Protein AF-A0A645GAB3-F1 (afdb_monomer_lite)

Structure (mmCIF, N/CA/C/O backbone):
data_AF-A0A645GAB3-F1
#
_entry.id   AF-A0A645GAB3-F1
#
loop_
_atom_site.group_PDB
_atom_site.id
_atom_site.type_symbol
_atom_site.label_atom_id
_atom_site.label_alt_id
_atom_site.label_comp_id
_atom_site.label_asym_id
_atom_site.label_entity_id
_atom_site.label_seq_id
_atom_site.pdbx_PDB_ins_code
_atom_site.Cartn_x
_atom_site.Cartn_y
_atom_site.Cartn_z
_atom_site.occupancy
_atom_site.B_iso_or_equiv
_atom_site.auth_seq_id
_atom_site.auth_comp_id
_atom_site.auth_asym_id
_atom_site.auth_atom_id
_atom_site.pdbx_PDB_model_num
ATOM 1 N N . MET A 1 1 ? 16.499 17.104 -22.642 1.00 30.17 1 MET A N 1
ATOM 2 C CA . MET A 1 1 ? 17.823 16.585 -23.054 1.00 30.17 1 MET A CA 1
ATOM 3 C C . MET A 1 1 ? 17.944 15.184 -22.461 1.00 30.17 1 MET A C 1
ATOM 5 O O . MET A 1 1 ? 18.074 15.081 -21.261 1.00 30.17 1 MET A O 1
ATOM 9 N N . LYS A 1 2 ? 17.803 14.096 -23.244 1.00 33.47 2 LYS A N 1
ATOM 10 C CA . LYS A 1 2 ? 17.617 12.723 -22.703 1.00 33.47 2 LYS A CA 1
ATOM 11 C C . LYS A 1 2 ? 18.741 12.312 -21.732 1.00 33.47 2 LYS A C 1
ATOM 13 O O . LYS A 1 2 ? 19.844 11.997 -22.174 1.00 33.47 2 LYS A O 1
ATOM 18 N N . THR A 1 3 ? 18.445 12.271 -20.437 1.00 37.47 3 THR A N 1
ATOM 19 C CA . THR A 1 3 ? 19.335 11.776 -19.380 1.00 37.47 3 THR A CA 1
ATOM 20 C C . THR A 1 3 ? 19.066 10.291 -19.122 1.00 37.47 3 THR A C 1
ATOM 22 O O . THR A 1 3 ? 17.924 9.867 -18.986 1.00 37.47 3 THR A O 1
ATOM 25 N N . TYR A 1 4 ? 20.125 9.478 -19.110 1.00 42.66 4 TYR A N 1
ATOM 26 C CA . TYR A 1 4 ? 20.080 8.030 -18.870 1.00 42.66 4 TYR A CA 1
ATOM 27 C C . TYR A 1 4 ? 20.484 7.740 -17.402 1.00 42.66 4 TYR A C 1
ATOM 29 O O . TYR A 1 4 ? 21.354 8.415 -16.854 1.00 42.66 4 TYR A O 1
ATOM 37 N N . THR A 1 5 ? 19.870 6.746 -16.742 1.00 53.22 5 THR A N 1
ATOM 38 C CA . THR A 1 5 ? 20.221 6.262 -15.384 1.00 53.22 5 THR A CA 1
ATOM 39 C C . THR A 1 5 ? 21.660 5.784 -15.428 1.00 53.22 5 THR A C 1
ATOM 41 O O . THR A 1 5 ? 22.059 5.283 -16.465 1.00 53.22 5 THR A O 1
ATOM 44 N N . LYS A 1 6 ? 22.432 5.822 -14.333 1.00 52.00 6 LYS A N 1
ATOM 45 C CA . LYS A 1 6 ? 23.806 5.270 -14.335 1.00 52.00 6 LYS A CA 1
ATOM 46 C C . LYS A 1 6 ? 23.887 3.882 -14.986 1.00 52.00 6 LYS A C 1
ATOM 48 O O . LYS A 1 6 ? 24.762 3.663 -15.808 1.00 52.00 6 LYS A O 1
ATOM 53 N N . GLU A 1 7 ? 22.936 2.994 -14.706 1.00 47.50 7 GLU A N 1
ATOM 54 C CA . GLU A 1 7 ? 22.870 1.656 -15.311 1.00 47.50 7 GLU A CA 1
ATOM 55 C C . GLU A 1 7 ? 22.512 1.673 -16.804 1.00 47.50 7 GLU A C 1
ATOM 57 O O . GLU A 1 7 ? 23.175 1.007 -17.594 1.00 47.50 7 GLU A O 1
ATOM 62 N N . SER A 1 8 ? 21.523 2.466 -17.235 1.00 55.12 8 SER A N 1
ATOM 63 C CA . SER A 1 8 ? 21.218 2.590 -18.671 1.00 55.12 8 SER A CA 1
ATOM 64 C C . SER A 1 8 ? 22.289 3.369 -19.429 1.00 55.12 8 SER A C 1
ATOM 66 O O . SER A 1 8 ? 22.524 3.084 -20.591 1.00 55.12 8 SER A O 1
ATOM 68 N N . LEU A 1 9 ? 22.995 4.287 -18.776 1.00 56.88 9 LEU A N 1
ATOM 69 C CA . LEU A 1 9 ? 24.121 5.036 -19.311 1.00 56.88 9 LEU A CA 1
ATOM 70 C C . LEU A 1 9 ? 25.337 4.118 -19.445 1.00 56.88 9 LEU A C 1
ATOM 72 O O . LEU A 1 9 ? 26.019 4.204 -20.455 1.00 56.88 9 LEU A O 1
ATOM 76 N N . ILE A 1 10 ? 25.557 3.182 -18.514 1.00 62.56 10 ILE A N 1
ATOM 77 C CA . ILE A 1 10 ? 26.553 2.109 -18.651 1.00 62.56 10 ILE A CA 1
ATOM 78 C C . ILE A 1 10 ? 26.196 1.202 -19.831 1.00 62.56 10 ILE A C 1
ATOM 80 O O . ILE A 1 10 ? 27.038 0.992 -20.697 1.00 62.56 10 ILE A O 1
ATOM 84 N N . VAL A 1 11 ? 24.954 0.715 -19.923 1.00 62.69 11 VAL A N 1
ATOM 85 C CA . VAL A 1 11 ? 24.522 -0.159 -21.031 1.00 62.69 11 VAL A CA 1
ATOM 86 C C . VAL A 1 11 ? 24.620 0.562 -22.379 1.00 62.69 11 VAL A C 1
ATOM 88 O O . VAL A 1 11 ? 25.182 0.019 -23.325 1.00 62.69 11 VAL A O 1
ATOM 91 N N . VAL A 1 12 ? 24.154 1.809 -22.465 1.00 63.47 12 VAL A N 1
ATOM 92 C CA . VAL A 1 12 ? 24.266 2.647 -23.668 1.00 63.47 12 VAL A CA 1
ATOM 93 C C . VAL A 1 12 ? 25.728 2.951 -23.994 1.00 63.47 12 VAL A C 1
ATOM 95 O O . VAL A 1 12 ? 26.095 2.906 -25.163 1.00 63.47 12 VAL A O 1
ATOM 98 N N . SER A 1 13 ? 26.584 3.191 -22.996 1.00 63.75 13 SER A N 1
ATOM 99 C CA . SER A 1 13 ? 28.023 3.414 -23.205 1.00 63.75 13 SER A CA 1
ATOM 100 C C . SER A 1 13 ? 28.730 2.155 -23.695 1.00 63.75 13 SER A C 1
ATOM 102 O O . SER A 1 13 ? 29.576 2.247 -24.577 1.00 63.75 13 SER A O 1
ATOM 104 N N . ILE A 1 14 ? 28.361 0.976 -23.187 1.00 71.81 14 ILE A N 1
ATOM 105 C CA . ILE A 1 14 ? 28.873 -0.313 -23.666 1.00 71.81 14 ILE A CA 1
ATOM 106 C C . ILE A 1 14 ? 28.429 -0.542 -25.113 1.00 71.81 14 ILE A C 1
ATOM 108 O O . ILE A 1 14 ? 29.259 -0.865 -25.956 1.00 71.81 14 ILE A O 1
ATOM 112 N N . ILE A 1 15 ? 27.153 -0.310 -25.436 1.00 68.12 15 ILE A N 1
ATOM 113 C CA . ILE A 1 15 ? 26.642 -0.430 -26.810 1.00 68.12 15 ILE A CA 1
ATOM 114 C C . ILE A 1 15 ? 27.340 0.573 -27.740 1.00 68.12 15 ILE A C 1
ATOM 116 O O . ILE A 1 15 ? 27.731 0.208 -28.848 1.00 68.12 15 ILE A O 1
ATOM 120 N N . ALA A 1 16 ? 27.561 1.811 -27.294 1.00 68.69 16 ALA A N 1
ATOM 121 C CA . ALA A 1 16 ? 28.285 2.825 -28.056 1.00 68.69 16 ALA A CA 1
ATOM 122 C C . ALA A 1 16 ? 29.757 2.437 -28.270 1.00 68.69 16 ALA A C 1
ATOM 124 O O . ALA A 1 16 ? 30.253 2.542 -29.388 1.00 68.69 16 ALA A O 1
ATOM 125 N N . LEU A 1 17 ? 30.442 1.918 -27.246 1.00 69.19 17 LEU A N 1
ATOM 126 C CA . LEU A 1 17 ? 31.818 1.418 -27.343 1.00 69.19 17 LEU A CA 1
ATOM 127 C C . LEU A 1 17 ? 31.929 0.213 -28.287 1.00 69.19 17 LEU A C 1
ATOM 129 O O . LEU A 1 17 ? 32.855 0.148 -29.097 1.00 69.19 17 LEU A O 1
ATOM 133 N N . LEU A 1 18 ? 30.971 -0.714 -28.240 1.00 69.38 18 LEU A N 1
ATOM 134 C CA . LEU A 1 18 ? 30.887 -1.842 -29.172 1.00 69.38 18 LEU A CA 1
ATOM 135 C C . LEU A 1 18 ? 30.620 -1.367 -30.607 1.00 69.38 18 LEU A C 1
ATOM 137 O O . LEU A 1 18 ? 31.223 -1.871 -31.549 1.00 69.38 18 LEU A O 1
ATOM 141 N N . SER A 1 19 ? 29.789 -0.339 -30.776 1.00 62.69 19 SER A N 1
ATOM 142 C CA . SER A 1 19 ? 29.513 0.265 -32.084 1.00 62.69 19 SER A CA 1
ATOM 143 C C . SER A 1 19 ? 30.747 0.983 -32.647 1.00 62.69 19 SER A C 1
ATOM 145 O O . SER A 1 19 ? 31.093 0.795 -33.808 1.00 62.69 19 SER A O 1
ATOM 147 N N . ILE A 1 20 ? 31.465 1.756 -31.825 1.00 69.44 20 ILE A N 1
ATOM 148 C CA . ILE A 1 20 ? 32.688 2.472 -32.226 1.00 69.44 20 ILE A CA 1
ATOM 149 C C . ILE A 1 20 ? 33.812 1.485 -32.555 1.00 69.44 20 ILE A C 1
ATOM 151 O O . ILE A 1 20 ? 34.469 1.625 -33.584 1.00 69.44 20 ILE A O 1
ATOM 155 N N . SER A 1 21 ? 34.020 0.462 -31.723 1.00 65.94 21 SER A N 1
ATOM 156 C CA . SER A 1 21 ? 35.019 -0.580 -31.995 1.00 65.94 21 SER A CA 1
ATOM 157 C C . SER A 1 21 ? 34.695 -1.377 -33.263 1.00 65.94 21 SER A C 1
ATOM 159 O O . SER A 1 21 ? 35.615 -1.700 -34.014 1.00 65.94 21 SER A O 1
ATOM 161 N N . ALA A 1 22 ? 33.414 -1.602 -33.572 1.00 58.34 22 ALA A N 1
ATOM 162 C CA . ALA A 1 22 ? 32.982 -2.196 -34.837 1.00 58.34 22 ALA A CA 1
ATOM 163 C C . ALA A 1 22 ? 33.276 -1.291 -36.048 1.00 58.34 22 ALA A C 1
ATOM 165 O O . ALA A 1 22 ? 33.766 -1.776 -37.066 1.00 58.34 22 ALA A O 1
ATOM 166 N N . VAL A 1 23 ? 33.056 0.024 -35.937 1.00 62.22 23 VAL A N 1
ATOM 167 C CA . VAL A 1 23 ? 33.396 1.005 -36.990 1.00 62.22 23 VAL A CA 1
ATOM 168 C C . VAL A 1 23 ? 34.911 1.062 -37.220 1.00 62.22 23 VAL A C 1
ATOM 170 O O . VAL A 1 23 ? 35.364 1.038 -38.362 1.00 62.22 23 VAL A O 1
ATOM 173 N N . ILE A 1 24 ? 35.709 1.067 -36.149 1.00 64.94 24 ILE A N 1
ATOM 174 C CA . ILE A 1 24 ? 37.177 1.017 -36.235 1.00 64.94 24 ILE A CA 1
ATOM 175 C C . ILE A 1 24 ? 37.635 -0.309 -36.863 1.00 64.94 24 ILE A C 1
ATOM 177 O O . ILE A 1 24 ? 38.535 -0.312 -37.704 1.00 64.94 24 ILE A O 1
ATOM 181 N N . GLY A 1 25 ? 36.993 -1.426 -36.508 1.00 61.66 25 GLY A N 1
ATOM 182 C CA . GLY A 1 25 ? 37.222 -2.735 -37.119 1.00 61.66 25 GLY A CA 1
ATOM 183 C C . GLY A 1 25 ? 36.927 -2.748 -38.621 1.00 61.66 25 GLY A C 1
ATOM 184 O O . GLY A 1 25 ? 37.748 -3.244 -39.386 1.00 61.66 25 GLY A O 1
ATOM 185 N N . LEU A 1 26 ? 35.822 -2.135 -39.060 1.00 56.94 26 LEU A N 1
ATOM 186 C CA . LEU A 1 26 ? 35.461 -1.976 -40.476 1.00 56.94 26 LEU A CA 1
ATOM 187 C C . LEU A 1 26 ? 36.487 -1.140 -41.250 1.00 56.94 26 LEU A C 1
ATOM 189 O O . LEU A 1 26 ? 36.905 -1.531 -42.337 1.00 56.94 26 LEU A O 1
ATOM 193 N N . ILE A 1 27 ? 36.937 -0.023 -40.672 1.00 60.34 27 ILE A N 1
ATOM 194 C CA . ILE A 1 27 ? 37.959 0.842 -41.281 1.00 60.34 27 ILE A CA 1
ATOM 195 C C . ILE A 1 27 ? 39.297 0.100 -41.394 1.00 60.34 27 ILE A C 1
ATOM 197 O O . ILE A 1 27 ? 39.975 0.210 -42.414 1.00 60.34 27 ILE A O 1
ATOM 201 N N . ARG A 1 28 ? 39.668 -0.694 -40.379 1.00 56.88 28 ARG A N 1
ATOM 202 C CA . ARG A 1 28 ? 40.910 -1.482 -40.373 1.00 56.88 28 ARG A CA 1
ATOM 203 C C . ARG A 1 28 ? 40.854 -2.685 -41.323 1.00 56.88 28 ARG A C 1
ATOM 205 O O . ARG A 1 28 ? 41.882 -3.044 -41.886 1.00 56.88 28 ARG A O 1
ATOM 212 N N . ASN A 1 29 ? 39.680 -3.295 -41.507 1.00 51.16 29 ASN A N 1
ATOM 213 C CA . ASN A 1 29 ? 39.496 -4.509 -42.310 1.00 51.16 29 ASN A CA 1
ATOM 214 C C . ASN A 1 29 ? 39.162 -4.245 -43.792 1.00 51.16 29 ASN A C 1
ATOM 216 O O . ASN A 1 29 ? 39.066 -5.191 -44.573 1.00 51.16 29 ASN A O 1
ATOM 220 N N . ASN A 1 30 ? 39.087 -2.974 -44.210 1.00 52.09 30 ASN A N 1
ATOM 221 C CA . ASN A 1 30 ? 39.024 -2.537 -45.617 1.00 52.09 30 ASN A CA 1
ATOM 222 C C . ASN A 1 30 ? 40.276 -2.890 -46.450 1.00 52.09 30 ASN A C 1
ATOM 224 O O . ASN A 1 30 ? 40.456 -2.366 -47.546 1.00 52.09 30 ASN A O 1
ATOM 228 N N . TYR A 1 31 ? 41.132 -3.783 -45.951 1.00 53.72 31 TYR A N 1
ATOM 229 C CA . TYR A 1 31 ? 42.295 -4.276 -46.670 1.00 53.72 31 TYR A CA 1
ATOM 230 C C . TYR A 1 31 ? 42.173 -5.706 -47.205 1.00 53.72 31 TYR A C 1
ATOM 232 O O . TYR A 1 31 ? 43.009 -6.033 -48.040 1.00 53.72 31 TYR A O 1
ATOM 240 N N . VAL A 1 32 ? 41.188 -6.549 -46.822 1.00 52.56 32 VAL A N 1
ATOM 241 C CA . VAL A 1 32 ? 41.140 -7.922 -47.395 1.00 52.56 32 VAL A CA 1
ATOM 242 C C . VAL A 1 32 ? 39.753 -8.525 -47.718 1.00 52.56 32 VAL A C 1
ATOM 244 O O . VAL A 1 32 ? 39.618 -9.006 -48.832 1.00 52.56 32 VAL A O 1
ATOM 247 N N . GLU A 1 33 ? 38.694 -8.512 -46.895 1.00 54.47 33 GLU A N 1
ATOM 248 C CA . GLU A 1 33 ? 37.477 -9.322 -47.212 1.00 54.47 33 GLU A CA 1
ATOM 249 C C . GLU A 1 33 ? 36.157 -8.712 -46.687 1.00 54.47 33 GLU A C 1
ATOM 251 O O . GLU A 1 33 ? 35.672 -9.029 -45.601 1.00 54.47 33 GLU A O 1
ATOM 256 N N . ALA A 1 34 ? 35.541 -7.814 -47.463 1.00 53.44 34 ALA A N 1
ATOM 257 C CA . ALA A 1 34 ? 34.450 -6.953 -46.983 1.00 53.44 34 ALA A CA 1
ATOM 258 C C . ALA A 1 34 ? 33.003 -7.481 -47.163 1.00 53.44 34 ALA A C 1
ATOM 260 O O . ALA A 1 34 ? 32.077 -6.841 -46.677 1.00 53.44 34 ALA A O 1
ATOM 261 N N . ASN A 1 35 ? 32.741 -8.626 -47.808 1.00 55.53 35 ASN A N 1
ATOM 262 C CA . ASN A 1 35 ? 31.365 -8.921 -48.268 1.00 55.53 35 ASN A CA 1
ATOM 263 C C . ASN A 1 35 ? 30.462 -9.741 -47.322 1.00 55.53 35 ASN A C 1
ATOM 265 O O . ASN A 1 35 ? 29.245 -9.663 -47.453 1.00 55.53 35 ASN A O 1
ATOM 269 N N . ILE A 1 36 ? 31.002 -10.495 -46.358 1.00 55.25 36 ILE A N 1
ATOM 270 C CA . ILE A 1 36 ? 30.190 -11.361 -45.461 1.00 55.25 36 ILE A CA 1
ATOM 271 C C . ILE A 1 36 ? 30.166 -10.838 -44.018 1.00 55.25 36 ILE A C 1
ATOM 273 O O . ILE A 1 36 ? 29.202 -11.024 -43.280 1.00 55.25 36 ILE A O 1
ATOM 277 N N . ILE A 1 37 ? 31.219 -10.127 -43.632 1.00 58.69 37 ILE A N 1
ATOM 278 C CA . ILE A 1 37 ? 31.443 -9.607 -42.284 1.00 58.69 37 ILE A CA 1
ATOM 279 C C . ILE A 1 37 ? 30.423 -8.492 -41.984 1.00 58.69 37 ILE A C 1
ATOM 281 O O . ILE A 1 37 ? 29.687 -8.576 -41.005 1.00 58.69 37 ILE A O 1
ATOM 285 N N . ILE A 1 38 ? 30.272 -7.505 -42.872 1.00 58.72 38 ILE A N 1
ATOM 286 C CA . ILE A 1 38 ? 29.451 -6.298 -42.641 1.00 58.72 38 ILE A CA 1
ATOM 287 C C . ILE A 1 38 ? 27.973 -6.603 -42.296 1.00 58.72 38 ILE A C 1
ATOM 289 O O . ILE A 1 38 ? 27.485 -6.070 -41.294 1.00 58.72 38 ILE A O 1
ATOM 293 N N . PRO A 1 39 ? 27.247 -7.473 -43.031 1.00 61.94 39 PRO A N 1
ATOM 294 C CA . PRO A 1 39 ? 25.841 -7.769 -42.732 1.00 61.94 39 PRO A CA 1
ATOM 295 C C . PRO A 1 39 ? 25.632 -8.502 -41.396 1.00 61.94 39 PRO A C 1
ATOM 297 O O . PRO A 1 39 ? 24.646 -8.247 -40.697 1.00 61.94 39 PRO A O 1
ATOM 300 N N . LEU A 1 40 ? 26.568 -9.379 -41.008 1.00 61.12 40 LEU A N 1
ATOM 301 C CA . LEU A 1 40 ? 26.540 -10.077 -39.718 1.00 61.12 40 LEU A CA 1
ATOM 302 C C . LEU A 1 40 ? 26.699 -9.095 -38.549 1.00 61.12 40 LEU A C 1
ATOM 304 O O . LEU A 1 40 ? 25.967 -9.192 -37.563 1.00 61.12 40 LEU A O 1
ATOM 308 N N . TYR A 1 41 ? 27.580 -8.098 -38.677 1.00 63.47 41 TYR A N 1
ATOM 309 C CA . TYR A 1 41 ? 27.746 -7.061 -37.652 1.00 63.47 41 TYR A CA 1
ATOM 310 C C . TYR A 1 41 ? 26.530 -6.143 -37.535 1.00 63.47 41 TYR A C 1
ATOM 312 O O . TYR A 1 41 ? 26.099 -5.857 -36.419 1.00 63.47 41 TYR A O 1
ATOM 320 N N . ILE A 1 42 ? 25.937 -5.719 -38.657 1.00 64.38 42 ILE A N 1
ATOM 321 C CA . ILE A 1 42 ? 24.703 -4.915 -38.640 1.00 64.38 42 ILE A CA 1
ATOM 322 C C . ILE A 1 42 ? 23.578 -5.687 -37.938 1.00 64.38 42 ILE A C 1
ATOM 324 O O . ILE A 1 42 ? 22.871 -5.125 -37.102 1.00 64.38 42 ILE A O 1
ATOM 328 N N . SER A 1 43 ? 23.464 -6.988 -38.213 1.00 65.06 43 SER A N 1
ATOM 329 C CA . SER A 1 43 ? 22.479 -7.861 -37.566 1.00 65.06 43 SER A CA 1
ATOM 330 C C . SER A 1 43 ? 22.724 -7.981 -36.058 1.00 65.06 43 SER A C 1
ATOM 332 O O . SER A 1 43 ? 21.787 -7.861 -35.271 1.00 65.06 43 SER A O 1
ATOM 334 N N . PHE A 1 44 ? 23.979 -8.140 -35.628 1.00 66.94 44 PHE A N 1
ATOM 335 C CA . PHE A 1 44 ? 24.336 -8.206 -34.207 1.00 66.94 44 PHE A CA 1
ATOM 336 C C . PHE A 1 44 ? 24.030 -6.897 -33.462 1.00 66.94 44 PHE A C 1
ATOM 338 O O . PHE A 1 44 ? 23.435 -6.915 -32.383 1.00 66.94 44 PHE A O 1
ATOM 345 N N . VAL A 1 45 ? 24.362 -5.748 -34.058 1.00 68.19 45 VAL A N 1
ATOM 346 C CA . VAL A 1 45 ? 24.046 -4.425 -33.495 1.00 68.19 45 VAL A CA 1
ATOM 347 C C . VAL A 1 45 ? 22.532 -4.219 -33.402 1.00 68.19 45 VAL A C 1
ATOM 349 O O . VAL A 1 45 ? 22.046 -3.764 -32.368 1.00 68.19 45 VAL A O 1
ATOM 352 N N . ALA A 1 46 ? 21.766 -4.613 -34.423 1.00 67.94 46 ALA A N 1
ATOM 353 C CA . ALA A 1 46 ? 20.305 -4.523 -34.405 1.00 67.94 46 ALA A CA 1
ATOM 354 C C . ALA A 1 46 ? 19.673 -5.373 -33.287 1.00 67.94 46 ALA A C 1
ATOM 356 O O . ALA A 1 46 ? 18.738 -4.921 -32.618 1.00 67.94 46 ALA A O 1
ATOM 357 N N . VAL A 1 47 ? 20.208 -6.572 -33.033 1.00 66.06 47 VAL A N 1
ATOM 358 C CA . VAL A 1 47 ? 19.768 -7.441 -31.928 1.00 66.06 47 VAL A CA 1
ATOM 359 C C . VAL A 1 47 ? 20.070 -6.802 -30.572 1.00 66.06 47 VAL A C 1
ATOM 361 O O . VAL A 1 47 ? 19.184 -6.747 -29.718 1.00 66.06 47 VAL A O 1
ATOM 364 N N . LEU A 1 48 ? 21.273 -6.252 -30.378 1.00 69.75 48 LEU A N 1
ATOM 365 C CA . LEU A 1 48 ? 21.637 -5.559 -29.135 1.00 69.75 48 LEU A CA 1
ATOM 366 C C . LEU A 1 48 ? 20.768 -4.321 -28.883 1.00 69.75 48 LEU A C 1
ATOM 368 O O . LEU A 1 48 ? 20.296 -4.112 -27.762 1.00 69.75 48 LEU A O 1
ATOM 372 N N . PHE A 1 49 ? 20.498 -3.528 -29.925 1.00 66.31 49 PHE A N 1
ATOM 373 C CA . PHE A 1 49 ? 19.590 -2.385 -29.833 1.00 66.31 49 PHE A CA 1
ATOM 374 C C . PHE A 1 49 ? 18.175 -2.822 -29.453 1.00 66.31 49 PHE A C 1
ATOM 376 O O . PHE A 1 49 ? 17.597 -2.260 -28.522 1.00 66.31 49 PHE A O 1
ATOM 383 N N . SER A 1 50 ? 17.649 -3.859 -30.106 1.00 62.91 50 SER A N 1
ATOM 384 C CA . SER A 1 50 ? 16.314 -4.398 -29.822 1.00 62.91 50 SER A CA 1
ATOM 385 C C . SER A 1 50 ? 16.210 -4.924 -28.389 1.00 62.91 50 SER A C 1
ATOM 387 O O . SER A 1 50 ? 15.259 -4.600 -27.681 1.00 62.91 50 SER A O 1
ATOM 389 N N . TYR A 1 51 ? 17.226 -5.651 -27.914 1.00 66.75 51 TYR A N 1
ATOM 390 C CA . TYR A 1 51 ? 17.283 -6.146 -26.539 1.00 66.75 51 TYR A CA 1
ATOM 391 C C . TYR A 1 51 ? 17.299 -5.003 -25.517 1.00 66.75 51 TYR A C 1
ATOM 393 O O . TYR A 1 51 ? 16.533 -5.011 -24.554 1.00 66.75 51 TYR A O 1
ATOM 401 N N . SER A 1 52 ? 18.114 -3.970 -25.753 1.00 62.59 52 SER A N 1
ATOM 402 C CA . SER A 1 52 ? 18.167 -2.793 -24.878 1.00 62.59 52 SER A CA 1
ATOM 403 C C . SER A 1 52 ? 16.842 -2.016 -24.859 1.00 62.59 52 SER A C 1
ATOM 405 O O . SER A 1 52 ? 16.413 -1.539 -23.805 1.00 62.59 52 SER A O 1
ATOM 407 N N . ALA A 1 53 ? 16.148 -1.933 -25.998 1.00 60.88 53 ALA A N 1
ATOM 408 C CA . ALA A 1 53 ? 14.844 -1.287 -26.107 1.00 60.88 53 ALA A CA 1
ATOM 409 C C . ALA A 1 53 ? 13.767 -2.063 -25.333 1.00 60.88 53 ALA A C 1
ATOM 411 O O . ALA A 1 53 ? 13.013 -1.466 -24.566 1.00 60.88 53 ALA A O 1
ATOM 412 N N . ILE A 1 54 ? 13.743 -3.392 -25.458 1.00 63.38 54 ILE A N 1
ATOM 413 C CA . ILE A 1 54 ? 12.816 -4.259 -24.716 1.00 63.38 54 ILE A CA 1
ATOM 414 C C . ILE A 1 54 ? 13.093 -4.175 -23.211 1.00 63.38 54 ILE A C 1
ATOM 416 O O . ILE A 1 54 ? 12.171 -3.990 -22.419 1.00 63.38 54 ILE A O 1
ATOM 420 N N . TYR A 1 55 ? 14.362 -4.229 -22.804 1.00 63.69 55 TYR A N 1
ATOM 421 C CA . TYR A 1 55 ? 14.758 -4.118 -21.400 1.00 63.69 55 TYR A CA 1
ATOM 422 C C . TYR A 1 55 ? 14.366 -2.759 -20.793 1.00 63.69 55 TYR A C 1
ATOM 424 O O . TYR A 1 55 ? 13.805 -2.677 -19.697 1.00 63.69 55 TYR A O 1
ATOM 432 N N . THR A 1 56 ? 14.601 -1.664 -21.519 1.00 63.16 56 THR A N 1
ATOM 433 C CA . THR A 1 56 ? 14.212 -0.316 -21.068 1.00 63.16 56 THR A CA 1
ATOM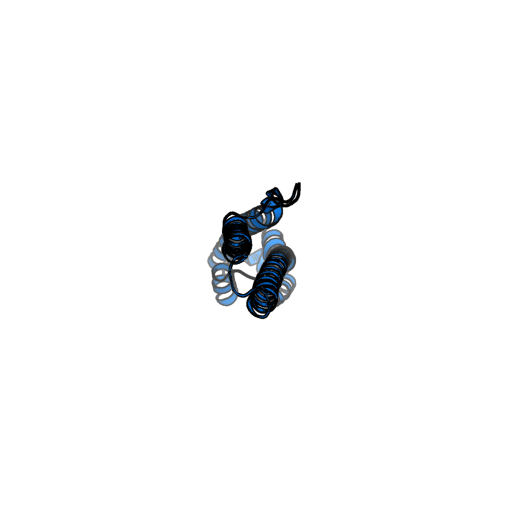 434 C C . THR A 1 56 ? 12.694 -0.113 -21.041 1.00 63.16 56 THR A C 1
ATOM 436 O O . THR A 1 56 ? 12.191 0.582 -20.161 1.00 63.16 56 THR A O 1
ATOM 439 N N . GLN A 1 57 ? 11.937 -0.737 -21.947 1.00 64.94 57 GLN A N 1
ATOM 440 C CA . GLN A 1 57 ? 10.472 -0.740 -21.885 1.00 64.94 57 GLN A CA 1
ATOM 441 C C . GLN A 1 57 ? 9.946 -1.567 -20.709 1.00 64.94 57 GLN A C 1
ATOM 443 O O . GLN A 1 57 ? 9.090 -1.080 -19.973 1.00 64.94 57 GLN A O 1
ATOM 448 N N . GLY A 1 58 ? 10.493 -2.763 -20.478 1.00 66.94 58 GLY A N 1
ATOM 449 C CA . GLY A 1 58 ? 10.120 -3.613 -19.346 1.00 66.94 58 GLY A CA 1
ATOM 450 C C . GLY A 1 58 ? 10.352 -2.912 -18.009 1.00 66.94 58 GLY A C 1
ATOM 451 O O . GLY A 1 58 ? 9.458 -2.844 -17.172 1.00 66.94 58 GLY A O 1
ATOM 452 N N . THR A 1 59 ? 11.513 -2.278 -17.833 1.00 73.56 59 THR A N 1
ATOM 453 C CA . THR A 1 59 ? 11.821 -1.502 -16.617 1.00 73.56 59 THR A CA 1
ATOM 454 C C . THR A 1 59 ? 10.904 -0.288 -16.422 1.00 73.56 59 THR A C 1
ATOM 456 O O . THR A 1 59 ? 10.569 0.044 -15.284 1.00 73.56 59 THR A O 1
ATOM 459 N N . ARG A 1 60 ? 10.445 0.359 -17.504 1.00 71.81 60 ARG A N 1
ATOM 460 C CA . ARG A 1 60 ? 9.444 1.440 -17.432 1.00 71.81 60 ARG A CA 1
ATOM 461 C C . ARG A 1 60 ? 8.067 0.926 -17.032 1.00 71.81 60 ARG A C 1
ATOM 463 O O . ARG A 1 60 ? 7.470 1.497 -16.124 1.00 71.81 60 ARG A O 1
ATOM 470 N N . ALA A 1 61 ? 7.596 -0.142 -17.671 1.00 75.62 61 ALA A N 1
ATOM 471 C CA . ALA A 1 61 ? 6.307 -0.753 -17.361 1.00 75.62 61 ALA A CA 1
ATOM 472 C C . ALA A 1 61 ? 6.266 -1.247 -15.908 1.00 75.62 61 ALA A C 1
ATOM 474 O O . ALA A 1 61 ? 5.323 -0.947 -15.183 1.00 75.62 61 ALA A O 1
ATOM 475 N N . HIS A 1 62 ? 7.33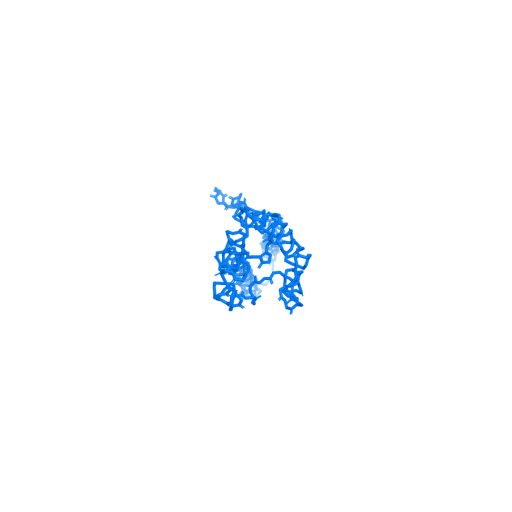5 -1.899 -15.441 1.00 78.19 62 HIS A N 1
ATOM 476 C CA . HIS A 1 62 ? 7.462 -2.311 -14.042 1.00 78.19 62 HIS A CA 1
ATOM 477 C C . HIS A 1 62 ? 7.447 -1.128 -13.072 1.00 78.19 62 HIS A C 1
ATOM 4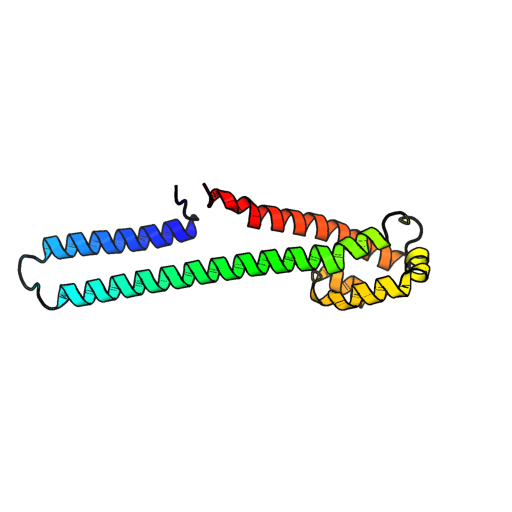79 O O . HIS A 1 62 ? 6.781 -1.198 -12.043 1.00 78.19 62 HIS A O 1
ATOM 485 N N . ARG A 1 63 ? 8.135 -0.023 -13.393 1.00 80.75 63 ARG A N 1
ATOM 486 C CA . ARG A 1 63 ? 8.119 1.178 -12.545 1.00 80.75 63 ARG A CA 1
ATOM 487 C C . ARG A 1 63 ? 6.725 1.799 -12.463 1.00 80.75 63 ARG A C 1
ATOM 489 O O . ARG A 1 63 ? 6.303 2.176 -11.376 1.00 80.75 63 ARG A O 1
ATOM 496 N N . GLN A 1 64 ? 6.036 1.930 -13.594 1.00 83.44 64 GLN A N 1
ATOM 497 C CA . GLN A 1 64 ? 4.677 2.476 -13.633 1.00 83.44 64 GLN A CA 1
ATOM 498 C C . GLN A 1 64 ? 3.706 1.598 -12.845 1.00 83.44 64 GLN A C 1
ATOM 500 O O . GLN A 1 64 ? 2.906 2.117 -12.073 1.00 83.44 64 GLN A O 1
ATOM 505 N N . GLU A 1 65 ? 3.825 0.279 -12.984 1.00 85.44 65 GLU A N 1
ATOM 506 C CA . GLU A 1 65 ? 3.011 -0.660 -12.220 1.00 85.44 65 GLU A CA 1
ATOM 507 C C . GLU A 1 65 ? 3.281 -0.556 -10.716 1.00 85.44 65 GLU A C 1
ATOM 509 O O . GLU A 1 65 ? 2.348 -0.542 -9.921 1.00 85.44 65 GLU A O 1
ATOM 514 N N . GLU A 1 66 ? 4.540 -0.402 -10.305 1.00 85.00 66 GLU A N 1
ATOM 515 C CA . GLU A 1 66 ? 4.874 -0.220 -8.892 1.00 85.00 66 GLU A CA 1
ATOM 516 C C . GLU A 1 66 ? 4.307 1.087 -8.317 1.00 85.00 66 GLU A C 1
ATOM 518 O O . GLU A 1 66 ? 3.784 1.085 -7.205 1.00 85.00 66 GLU A O 1
ATOM 523 N N . ILE A 1 67 ? 4.362 2.191 -9.070 1.00 88.94 67 ILE A N 1
ATOM 524 C CA . ILE A 1 67 ? 3.738 3.464 -8.670 1.00 88.94 67 ILE A CA 1
ATOM 525 C C . ILE A 1 67 ? 2.227 3.277 -8.503 1.00 88.94 67 ILE A C 1
ATOM 527 O O . ILE A 1 67 ? 1.681 3.633 -7.459 1.00 88.94 67 ILE A O 1
ATOM 531 N N . ARG A 1 68 ? 1.575 2.641 -9.482 1.00 91.62 68 ARG A N 1
ATOM 532 C CA . ARG A 1 68 ? 0.136 2.355 -9.455 1.00 91.62 68 ARG A CA 1
ATOM 533 C C . ARG A 1 68 ? -0.262 1.515 -8.239 1.00 91.62 68 ARG A C 1
ATOM 535 O O . ARG A 1 68 ? -1.306 1.753 -7.636 1.00 91.62 68 ARG A O 1
ATOM 542 N N . LEU A 1 69 ? 0.554 0.528 -7.865 1.00 90.56 69 LEU A N 1
ATOM 543 C CA . LEU A 1 69 ? 0.316 -0.298 -6.677 1.00 90.56 69 LEU A CA 1
ATOM 544 C C . LEU A 1 69 ? 0.441 0.512 -5.380 1.00 90.56 69 LEU A C 1
ATOM 546 O O . LEU A 1 69 ? -0.401 0.353 -4.497 1.00 90.56 69 LEU A O 1
ATOM 550 N N . ILE A 1 70 ? 1.434 1.404 -5.282 1.00 91.12 70 ILE A N 1
ATOM 551 C CA . ILE A 1 70 ? 1.596 2.301 -4.127 1.00 91.12 70 ILE A CA 1
ATOM 552 C C . ILE A 1 70 ? 0.390 3.239 -3.998 1.00 91.12 70 ILE A C 1
ATOM 554 O O . ILE A 1 70 ? -0.171 3.361 -2.911 1.00 91.12 70 ILE A O 1
ATOM 558 N N . GLU A 1 71 ? -0.047 3.864 -5.095 1.00 92.19 71 GLU A N 1
ATOM 559 C CA . GLU A 1 71 ? -1.240 4.723 -5.105 1.00 92.19 71 GLU A CA 1
ATOM 560 C C . GLU A 1 71 ? -2.474 3.961 -4.629 1.00 92.19 71 GLU A C 1
ATOM 562 O O . GLU A 1 71 ? -3.160 4.393 -3.701 1.00 92.19 71 GLU A O 1
ATOM 567 N N . LYS A 1 72 ? -2.710 2.776 -5.206 1.00 94.44 72 LYS A N 1
ATOM 568 C CA . LYS A 1 72 ? -3.857 1.938 -4.855 1.00 94.44 72 LYS A CA 1
ATOM 569 C C . LYS A 1 72 ? -3.834 1.530 -3.380 1.00 94.44 72 LYS A C 1
ATOM 571 O O . LYS A 1 72 ? -4.889 1.490 -2.749 1.00 94.44 72 LYS A O 1
ATOM 576 N N . SER A 1 73 ? -2.654 1.222 -2.845 1.00 93.12 73 SER A N 1
ATOM 577 C CA . SER A 1 73 ? -2.452 0.874 -1.438 1.00 93.12 73 SER A CA 1
ATOM 578 C C . SER A 1 73 ? -2.775 2.048 -0.506 1.00 93.12 73 SER A C 1
ATOM 580 O O . SER A 1 73 ? -3.549 1.902 0.447 1.00 93.12 73 SER A O 1
ATOM 582 N N . LEU A 1 74 ? -2.267 3.241 -0.829 1.00 94.12 74 LEU A N 1
ATOM 583 C CA . LEU A 1 74 ? -2.542 4.462 -0.073 1.00 94.12 74 LEU A CA 1
ATOM 584 C C . LEU A 1 74 ? -4.031 4.827 -0.082 1.00 94.12 74 LEU A C 1
ATOM 586 O O . LEU A 1 74 ? -4.569 5.201 0.959 1.00 94.12 74 LEU A O 1
ATOM 590 N N . GLU A 1 75 ? -4.690 4.720 -1.235 1.00 94.62 75 GLU A N 1
ATOM 591 C CA . GLU A 1 75 ? -6.088 5.120 -1.419 1.00 94.62 75 GLU A CA 1
ATOM 592 C C . GLU A 1 75 ? -7.082 4.147 -0.777 1.00 94.62 75 GLU A C 1
ATOM 594 O O . GLU A 1 75 ? -8.026 4.587 -0.125 1.00 94.62 75 GLU A O 1
ATOM 599 N N . ASN A 1 76 ? -6.870 2.837 -0.932 1.00 93.12 76 ASN A N 1
ATOM 600 C CA . ASN A 1 76 ? -7.882 1.837 -0.574 1.00 93.12 76 ASN A CA 1
ATOM 601 C C . ASN A 1 76 ? -7.650 1.166 0.784 1.00 93.12 76 ASN A C 1
ATOM 603 O O . ASN A 1 76 ? -8.589 0.600 1.339 1.00 93.12 76 ASN A O 1
ATOM 607 N N . PHE A 1 77 ? -6.428 1.208 1.325 1.00 92.94 77 PHE A N 1
ATOM 608 C CA . PHE A 1 77 ? -6.102 0.554 2.595 1.00 92.94 77 PHE A CA 1
ATOM 609 C C . PHE A 1 77 ? -5.639 1.556 3.656 1.00 92.94 77 PHE A C 1
ATOM 611 O O . PHE A 1 77 ? -6.306 1.737 4.675 1.00 92.94 77 PHE A O 1
ATOM 618 N N . TYR A 1 78 ? -4.534 2.259 3.405 1.00 93.44 78 TYR A N 1
ATOM 619 C CA . TYR A 1 78 ? -3.855 3.031 4.448 1.00 93.44 78 TYR A CA 1
ATOM 620 C C . TYR A 1 78 ? -4.568 4.328 4.851 1.00 93.44 78 TYR A C 1
ATOM 622 O O . TYR A 1 78 ? -4.799 4.541 6.040 1.00 93.44 78 TYR A O 1
ATOM 630 N N . ARG A 1 79 ? -4.955 5.195 3.902 1.00 91.44 79 ARG A N 1
ATOM 631 C CA . ARG A 1 79 ? -5.672 6.443 4.237 1.00 91.44 79 ARG A CA 1
ATOM 632 C C . ARG A 1 79 ? -7.043 6.192 4.866 1.00 91.44 79 ARG A C 1
ATOM 634 O O . ARG A 1 79 ? -7.350 6.868 5.844 1.00 91.44 79 ARG A O 1
ATOM 641 N N . PRO A 1 80 ? -7.870 5.251 4.371 1.00 90.75 80 PRO A N 1
ATOM 642 C CA . PRO A 1 80 ? -9.124 4.920 5.035 1.00 90.75 80 PRO A CA 1
ATOM 643 C C . PRO A 1 80 ? -8.917 4.440 6.471 1.00 90.75 80 PRO A C 1
ATOM 645 O O . PRO A 1 80 ? -9.645 4.891 7.348 1.00 90.75 80 PRO A O 1
ATOM 648 N N . LEU A 1 81 ? -7.906 3.598 6.733 1.00 89.62 81 LEU A N 1
ATOM 649 C CA . LEU A 1 81 ? -7.565 3.178 8.097 1.00 89.62 81 LEU A CA 1
ATOM 650 C C . LEU A 1 81 ? -7.121 4.354 8.964 1.00 89.62 81 LEU A C 1
ATOM 652 O O . LEU A 1 81 ? -7.609 4.506 10.080 1.00 89.62 81 LEU A O 1
ATOM 656 N N . GLN A 1 82 ? -6.242 5.213 8.448 1.00 88.94 82 GLN A N 1
ATOM 657 C CA . GLN A 1 82 ? -5.812 6.414 9.159 1.00 88.94 82 GLN A CA 1
ATOM 658 C C . GLN A 1 82 ? -7.007 7.306 9.514 1.00 88.94 82 GLN A C 1
ATOM 660 O O . GLN A 1 82 ? -7.128 7.717 10.661 1.00 88.94 82 GLN A O 1
ATOM 665 N N . ASN A 1 83 ? -7.905 7.565 8.561 1.00 87.94 83 ASN A N 1
ATOM 666 C CA . ASN A 1 83 ? -9.090 8.399 8.766 1.00 87.94 83 ASN A CA 1
ATOM 667 C C . ASN A 1 83 ? -10.094 7.765 9.730 1.00 87.94 83 ASN A C 1
ATOM 669 O O . ASN A 1 83 ? -10.760 8.471 10.482 1.00 87.94 83 ASN A O 1
ATOM 673 N N . LEU A 1 84 ? -10.219 6.436 9.694 1.00 87.50 84 LEU A N 1
ATOM 674 C CA . LEU A 1 84 ? -11.084 5.701 10.606 1.00 87.50 84 LEU A CA 1
ATOM 675 C C . LEU A 1 84 ? -10.659 5.965 12.049 1.00 87.50 84 LEU A C 1
ATOM 677 O O . LEU A 1 84 ? -11.501 6.262 12.882 1.00 87.50 84 LEU A O 1
ATOM 681 N N . PHE A 1 85 ? -9.355 5.921 12.323 1.00 83.88 85 PHE A N 1
ATOM 682 C CA . PHE A 1 85 ? -8.821 6.076 13.673 1.00 83.88 85 PHE A CA 1
ATOM 683 C C . PHE A 1 85 ? -8.353 7.501 14.015 1.00 83.88 85 PHE A C 1
ATOM 685 O O . PHE A 1 85 ? -8.009 7.772 15.169 1.00 83.88 85 PHE A O 1
ATOM 692 N N . SER A 1 86 ? -8.364 8.436 13.058 1.00 76.94 86 SER A N 1
ATOM 693 C CA . SER A 1 86 ? -7.980 9.829 13.292 1.00 76.94 86 SER A CA 1
ATOM 694 C C . SER A 1 86 ? -9.017 10.513 14.182 1.00 76.94 86 SER A C 1
ATOM 696 O O . SER A 1 86 ? -10.148 10.742 13.759 1.00 76.94 86 SER A O 1
ATOM 698 N N . GLY A 1 87 ? -8.634 10.836 15.418 1.00 66.62 87 GLY A N 1
ATOM 699 C CA . GLY A 1 87 ? -9.487 11.531 16.390 1.00 66.62 87 GLY A CA 1
ATOM 700 C C . GLY A 1 87 ? -9.790 10.746 17.667 1.00 66.62 87 GLY A C 1
ATOM 701 O O . GLY A 1 87 ? -10.267 11.339 18.629 1.00 66.62 87 GLY A O 1
ATOM 702 N N . TYR A 1 88 ? -9.456 9.452 17.721 1.00 65.88 88 TYR A N 1
ATOM 703 C CA . TYR A 1 88 ? -9.756 8.583 18.867 1.00 65.88 88 TYR A CA 1
ATOM 704 C C . TYR A 1 88 ? -8.516 7.841 19.386 1.00 65.88 88 TYR A C 1
ATOM 706 O O . TYR A 1 88 ? -8.607 6.684 19.793 1.00 65.88 88 TYR A O 1
ATOM 714 N N . GLU A 1 89 ? -7.353 8.508 19.420 1.00 63.94 89 GLU A N 1
ATOM 715 C CA . GLU A 1 89 ? -6.079 7.936 19.910 1.00 63.94 89 GLU A CA 1
ATOM 716 C C . GLU A 1 89 ? -6.184 7.325 21.319 1.00 63.94 89 GLU A C 1
ATOM 718 O O . GLU A 1 89 ? -5.433 6.417 21.676 1.00 63.94 89 GLU A O 1
ATOM 723 N N . GLN A 1 90 ? -7.145 7.793 22.119 1.00 68.19 90 GLN A N 1
ATOM 724 C CA . GLN A 1 90 ? -7.372 7.312 23.478 1.00 68.19 90 GLN A CA 1
ATOM 725 C C . GLN A 1 90 ? -8.201 6.017 23.546 1.00 68.19 90 GLN A C 1
ATOM 727 O O . GLN A 1 90 ? -8.015 5.263 24.500 1.00 68.19 90 GLN A O 1
ATOM 732 N N . ASN A 1 91 ? -9.071 5.725 22.565 1.00 79.50 91 ASN A N 1
ATOM 733 C CA . ASN A 1 91 ? -9.944 4.539 22.588 1.00 79.50 91 ASN A CA 1
ATOM 734 C C . ASN A 1 91 ? -10.283 4.001 21.176 1.00 79.50 91 ASN A C 1
ATOM 736 O O . ASN A 1 91 ? -11.432 4.059 20.726 1.00 79.50 91 ASN A O 1
ATOM 740 N N . PRO A 1 92 ? -9.295 3.457 20.441 1.00 83.12 92 PRO A N 1
ATOM 741 C CA . PRO A 1 92 ? -9.514 2.953 19.087 1.00 83.12 92 PRO A CA 1
ATOM 742 C C . PRO A 1 92 ? -10.508 1.784 19.014 1.00 83.12 92 PRO A C 1
ATOM 744 O O . PRO A 1 92 ? -11.131 1.593 17.970 1.00 83.12 92 PRO A O 1
ATOM 747 N N . ILE A 1 93 ? -10.720 1.034 20.104 1.00 87.06 93 ILE A N 1
ATOM 748 C CA . ILE A 1 93 ? -11.723 -0.036 20.138 1.00 87.06 93 ILE A CA 1
ATOM 749 C C . ILE A 1 93 ? -13.160 0.476 19.993 1.00 87.06 93 ILE A C 1
ATOM 751 O O . ILE A 1 93 ? -13.961 -0.159 19.310 1.00 87.06 93 ILE A O 1
ATOM 755 N N . ASP A 1 94 ? -13.485 1.630 20.574 1.00 83.94 94 ASP A N 1
ATOM 756 C CA . ASP A 1 94 ? -14.832 2.201 20.485 1.00 83.94 94 ASP A CA 1
ATOM 757 C C . ASP A 1 94 ? -15.121 2.623 19.043 1.00 83.94 94 ASP A C 1
ATOM 759 O O . ASP A 1 94 ? -16.164 2.291 18.481 1.00 83.94 94 ASP A O 1
ATOM 763 N N . CYS A 1 95 ? -14.136 3.258 18.401 1.00 83.75 95 CYS A N 1
ATOM 764 C CA . CYS A 1 95 ? -14.218 3.639 16.997 1.00 83.75 95 CYS A CA 1
ATOM 765 C C . CYS A 1 95 ? -14.336 2.414 16.076 1.00 83.75 95 CYS A C 1
ATOM 767 O O . CYS A 1 95 ? -15.152 2.388 15.151 1.00 83.75 95 CYS A O 1
ATOM 769 N N . TYR A 1 96 ? -13.564 1.362 16.370 1.00 86.62 96 TYR A N 1
ATOM 770 C CA . TYR A 1 96 ? -13.673 0.085 15.678 1.00 86.62 96 TYR A CA 1
ATOM 771 C C . TYR A 1 96 ? -15.092 -0.497 15.790 1.00 86.62 96 TYR A C 1
ATOM 773 O O . TYR A 1 96 ? -15.641 -0.956 14.790 1.00 86.62 96 TYR A O 1
ATOM 781 N N . GLN A 1 97 ? -15.692 -0.490 16.985 1.00 86.75 97 GLN A N 1
ATOM 782 C CA . GLN A 1 97 ? -17.042 -1.019 17.212 1.00 86.75 97 GLN A CA 1
ATOM 783 C C . GLN A 1 97 ? -18.101 -0.189 16.475 1.00 86.75 97 GLN A C 1
ATOM 785 O O . GLN A 1 97 ? -18.951 -0.756 15.788 1.00 86.75 97 GLN A O 1
ATOM 790 N N . GLU A 1 98 ? -18.023 1.140 16.567 1.00 87.75 98 GLU A N 1
ATOM 791 C CA . GLU A 1 98 ? -18.965 2.071 15.936 1.00 87.75 98 GLU A CA 1
ATOM 792 C C . GLU A 1 98 ? -18.919 1.993 14.402 1.00 87.75 98 GLU A C 1
ATOM 794 O O . GLU A 1 98 ? -19.951 2.031 13.732 1.00 87.75 98 GLU A O 1
ATOM 799 N N . GLN A 1 99 ? -17.723 1.836 13.831 1.00 87.69 99 GLN A N 1
ATOM 800 C CA . GLN A 1 99 ? -17.500 1.858 12.383 1.00 87.69 99 GLN A CA 1
ATOM 801 C C . GLN A 1 99 ? -17.057 0.502 11.820 1.00 87.69 99 GLN A C 1
ATOM 803 O O . GLN A 1 99 ? -16.413 0.424 10.769 1.00 87.69 99 GLN A O 1
ATOM 808 N N . LYS A 1 100 ? -17.453 -0.587 12.486 1.00 88.19 100 LYS A N 1
ATOM 809 C CA . LYS A 1 100 ? -17.055 -1.964 12.163 1.00 88.19 100 LYS A CA 1
ATOM 810 C C . LYS A 1 100 ? -17.276 -2.339 10.699 1.00 88.19 100 LYS A C 1
ATOM 812 O O . LYS A 1 100 ? -16.426 -2.991 10.097 1.00 88.19 100 LYS A O 1
ATOM 817 N N . THR A 1 101 ? -18.389 -1.906 10.109 1.00 90.00 101 THR A N 1
ATOM 818 C CA . THR A 1 101 ? -18.695 -2.157 8.693 1.00 90.00 101 THR A CA 1
ATOM 819 C C . THR A 1 101 ? -17.638 -1.549 7.774 1.00 90.00 101 THR A C 1
ATOM 821 O O . THR A 1 101 ? -17.118 -2.246 6.909 1.00 90.00 101 THR A O 1
ATOM 824 N N . LYS A 1 102 ? -17.229 -0.298 8.022 1.00 90.00 102 LYS A N 1
ATOM 825 C CA . LYS A 1 102 ? -16.173 0.359 7.239 1.00 90.00 102 LYS A CA 1
ATOM 826 C C . LYS A 1 102 ? -14.828 -0.333 7.426 1.00 90.00 102 LYS A C 1
ATOM 828 O O . LYS A 1 102 ? -14.098 -0.516 6.462 1.00 90.00 102 LYS A O 1
ATOM 833 N N . PHE A 1 103 ? -14.505 -0.772 8.643 1.00 89.50 103 PHE A N 1
ATOM 834 C CA . PHE A 1 103 ? -13.281 -1.543 8.875 1.00 89.50 103 PHE A CA 1
ATOM 835 C C . PHE A 1 103 ? -13.250 -2.832 8.035 1.00 89.50 103 PHE A C 1
ATOM 837 O O . PHE A 1 103 ? -12.228 -3.159 7.433 1.00 89.50 103 PHE A O 1
ATOM 844 N N . LEU A 1 104 ? -14.373 -3.554 7.961 1.00 88.56 104 LEU A N 1
ATOM 845 C CA . LEU A 1 104 ? -14.494 -4.763 7.140 1.00 88.56 104 LEU A CA 1
ATOM 846 C C . LEU A 1 104 ? -14.363 -4.462 5.641 1.00 88.56 104 LEU A C 1
ATOM 848 O O . LEU A 1 104 ? -13.685 -5.211 4.940 1.00 88.56 104 LEU A O 1
ATOM 852 N N . GLU A 1 105 ? -14.952 -3.360 5.168 1.00 91.56 105 GLU A N 1
ATOM 853 C CA . GLU A 1 105 ? -14.802 -2.884 3.785 1.00 91.56 105 GLU A CA 1
ATOM 854 C C . GLU A 1 105 ? -13.338 -2.580 3.450 1.00 91.56 105 GLU A C 1
ATOM 856 O O . GLU A 1 105 ? -12.837 -3.011 2.411 1.00 91.56 105 GLU A O 1
ATOM 861 N N . ILE A 1 106 ? -12.611 -1.914 4.352 1.00 90.50 106 ILE A N 1
ATOM 862 C CA . ILE A 1 106 ? -11.174 -1.675 4.174 1.00 90.50 106 ILE A CA 1
ATOM 863 C C . ILE A 1 106 ? -10.400 -3.003 4.164 1.00 90.50 106 ILE A C 1
ATOM 865 O O . ILE A 1 106 ? -9.478 -3.194 3.369 1.00 90.50 106 ILE A O 1
ATOM 869 N N . GLY A 1 107 ? -10.822 -3.970 4.982 1.00 87.25 107 GLY A N 1
ATOM 870 C CA . GLY A 1 107 ? -10.260 -5.319 5.021 1.00 87.25 107 GLY A CA 1
ATOM 871 C C . GLY A 1 107 ? -10.335 -6.083 3.694 1.00 87.25 107 GLY A C 1
ATOM 872 O O . GLY A 1 107 ? -9.508 -6.971 3.463 1.00 87.25 107 GLY A O 1
ATOM 873 N N . CYS A 1 108 ? -11.241 -5.721 2.777 1.00 88.44 108 CYS A N 1
ATOM 874 C CA . CYS A 1 108 ? -11.261 -6.265 1.412 1.00 88.44 108 CYS A CA 1
ATOM 875 C C . CYS A 1 108 ? -9.993 -5.900 0.615 1.00 88.44 108 CYS A C 1
ATOM 877 O O . CYS A 1 108 ? -9.580 -6.635 -0.288 1.00 88.44 108 CYS A O 1
ATOM 879 N N . TYR A 1 109 ? -9.326 -4.807 0.985 1.00 89.75 109 TYR A N 1
ATOM 880 C CA . TYR A 1 109 ? -8.102 -4.317 0.357 1.00 89.75 109 TYR A CA 1
ATOM 881 C C . TYR A 1 109 ? -6.823 -4.742 1.081 1.00 89.75 109 TYR A C 1
ATOM 883 O O . TYR A 1 109 ? -5.743 -4.306 0.693 1.00 89.75 109 TYR A O 1
ATOM 891 N N . ARG A 1 110 ? -6.897 -5.647 2.069 1.00 87.69 110 ARG A N 1
ATOM 892 C CA . ARG A 1 110 ? -5.718 -6.115 2.828 1.00 87.69 110 ARG A CA 1
ATOM 893 C C . ARG A 1 110 ? -4.591 -6.692 1.963 1.00 87.69 110 ARG A C 1
ATOM 895 O O . ARG A 1 110 ? -3.441 -6.667 2.353 1.00 87.69 110 ARG A O 1
ATOM 902 N N . HIS A 1 111 ? -4.889 -7.182 0.760 1.00 88.50 111 HIS A N 1
ATOM 903 C CA . HIS A 1 111 ? -3.868 -7.656 -0.185 1.00 88.50 111 HIS A CA 1
ATOM 904 C C . HIS A 1 111 ? -2.931 -6.542 -0.693 1.00 88.50 111 HIS A C 1
ATOM 906 O O . HIS A 1 111 ? -1.931 -6.837 -1.339 1.00 88.50 111 HIS A O 1
ATOM 912 N N . LEU A 1 112 ? -3.274 -5.274 -0.444 1.00 89.50 112 LEU A N 1
ATOM 913 C CA . LEU A 1 112 ? -2.474 -4.102 -0.790 1.00 89.50 112 LEU A CA 1
ATOM 914 C C . LEU A 1 112 ? -1.605 -3.605 0.372 1.00 89.50 112 LEU A C 1
ATOM 916 O O . LEU A 1 112 ? -0.866 -2.641 0.183 1.00 89.50 112 LEU A O 1
ATOM 920 N N . SER A 1 113 ? -1.709 -4.200 1.563 1.00 89.94 113 SER A N 1
ATOM 921 C CA . SER A 1 113 ? -0.928 -3.776 2.723 1.00 89.94 113 SER A CA 1
ATOM 922 C C . SER A 1 113 ? 0.492 -4.334 2.684 1.00 89.94 113 SER A C 1
ATOM 924 O O . SER A 1 113 ? 0.707 -5.475 2.273 1.00 89.94 113 SER A O 1
ATOM 926 N N . GLU A 1 114 ? 1.442 -3.570 3.208 1.00 91.19 114 GLU A N 1
ATOM 927 C CA . GLU A 1 114 ? 2.785 -4.039 3.525 1.00 91.19 114 GLU A CA 1
ATOM 928 C C . GLU A 1 114 ? 2.739 -5.188 4.538 1.00 91.19 114 GLU A C 1
ATOM 930 O O . GLU A 1 114 ? 1.845 -5.283 5.384 1.00 91.19 114 GLU A O 1
ATOM 935 N N . THR A 1 115 ? 3.746 -6.062 4.487 1.00 89.38 115 THR A N 1
ATOM 936 C CA . THR A 1 115 ? 3.797 -7.303 5.277 1.00 89.38 115 THR A CA 1
ATOM 937 C C . THR A 1 115 ? 3.595 -7.074 6.776 1.00 89.38 115 THR A C 1
ATOM 939 O O . THR A 1 115 ? 2.967 -7.890 7.445 1.00 89.38 115 THR A O 1
ATOM 942 N N . ARG A 1 116 ? 4.118 -5.973 7.331 1.00 86.56 116 ARG A N 1
ATOM 943 C CA . ARG A 1 116 ? 3.984 -5.679 8.767 1.00 86.56 116 ARG A CA 1
ATOM 944 C C . ARG A 1 116 ? 2.552 -5.291 9.122 1.00 86.56 116 ARG A C 1
ATOM 946 O O . ARG A 1 116 ? 1.981 -5.922 10.008 1.00 86.56 116 ARG A O 1
ATOM 953 N N . ALA A 1 117 ? 1.959 -4.331 8.414 1.00 86.69 117 ALA A N 1
ATOM 954 C CA . ALA A 1 117 ? 0.560 -3.960 8.609 1.00 86.69 117 ALA A CA 1
ATOM 955 C C . ALA A 1 117 ? -0.386 -5.148 8.377 1.00 86.69 117 ALA A C 1
ATOM 957 O O . ALA A 1 117 ? -1.315 -5.333 9.162 1.00 86.69 117 ALA A O 1
ATOM 958 N N . LEU A 1 118 ? -0.103 -6.000 7.382 1.00 88.94 118 LEU A N 1
ATOM 959 C CA . LEU A 1 118 ? -0.862 -7.227 7.128 1.00 88.94 118 LEU A CA 1
ATOM 960 C C . LEU A 1 118 ? -0.902 -8.128 8.363 1.00 88.94 118 LEU A C 1
ATOM 962 O O . LEU A 1 118 ? -1.976 -8.544 8.780 1.00 88.94 118 LEU A O 1
ATOM 966 N N . LEU A 1 119 ? 0.254 -8.396 8.977 1.00 87.56 119 LEU A N 1
ATOM 967 C CA . LEU A 1 119 ? 0.347 -9.275 10.145 1.00 87.56 119 LEU A CA 1
ATOM 968 C C . LEU A 1 119 ? -0.484 -8.765 11.325 1.00 87.56 119 LEU A C 1
ATOM 970 O O . LEU A 1 119 ? -1.110 -9.568 12.016 1.00 87.56 119 LEU A O 1
ATOM 974 N N . TYR A 1 120 ? -0.496 -7.453 11.567 1.00 84.50 120 TYR A N 1
ATOM 975 C CA . T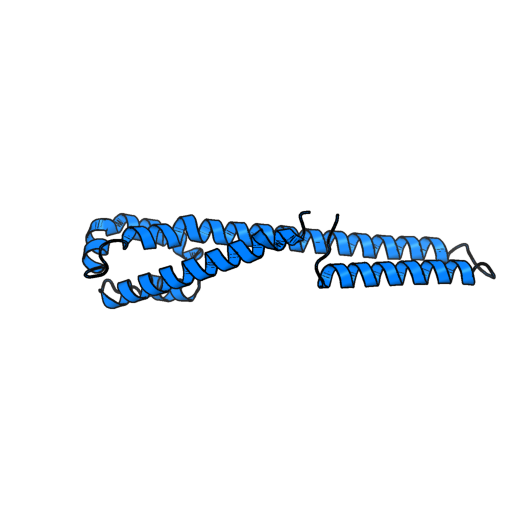YR A 1 120 ? -1.322 -6.861 12.623 1.00 84.50 120 TYR A CA 1
ATOM 976 C C . TYR A 1 120 ? -2.805 -6.883 12.262 1.00 84.50 120 TYR A C 1
ATOM 978 O O . TYR A 1 120 ? -3.634 -7.225 13.103 1.00 84.50 120 TYR A O 1
ATOM 986 N N . PHE A 1 121 ? -3.138 -6.592 11.005 1.00 86.31 121 PHE A N 1
ATOM 987 C CA . PHE A 1 121 ? -4.510 -6.628 10.516 1.00 86.31 121 PHE A CA 1
ATOM 988 C C . PHE A 1 121 ? -5.103 -8.047 10.567 1.00 86.31 121 PHE A C 1
ATOM 990 O O . PHE A 1 121 ? -6.248 -8.224 10.971 1.00 86.31 121 PHE A O 1
ATOM 997 N N . GLU A 1 122 ? -4.327 -9.070 10.202 1.00 83.25 122 GLU A N 1
ATOM 998 C CA . GLU A 1 122 ? -4.734 -10.482 10.245 1.00 83.25 122 GLU A CA 1
ATOM 999 C C . GLU A 1 122 ? -4.865 -11.008 11.668 1.00 83.25 122 GLU A C 1
ATOM 1001 O O . GLU A 1 122 ? -5.788 -11.765 11.969 1.00 83.25 122 GLU A O 1
ATOM 1006 N N . LYS A 1 123 ? -3.939 -10.618 12.548 1.00 76.31 123 LYS A N 1
ATOM 1007 C CA . LYS A 1 123 ? -3.968 -11.052 13.943 1.00 76.31 123 LYS A CA 1
ATOM 1008 C C . LYS A 1 123 ? -5.019 -10.333 14.763 1.00 76.31 123 LYS A C 1
ATOM 1010 O O . LYS A 1 123 ? -5.315 -10.861 15.826 1.00 76.31 123 LYS A O 1
ATOM 1015 N N . CYS A 1 124 ? -5.532 -9.193 14.288 1.00 66.06 124 CYS A N 1
ATOM 1016 C CA . CYS A 1 124 ? -6.326 -8.207 15.017 1.00 66.06 124 CYS A CA 1
ATOM 1017 C C . CYS A 1 124 ? -7.340 -8.851 15.981 1.00 66.06 124 CYS A C 1
ATOM 1019 O O . CYS A 1 124 ? -8.496 -9.090 15.607 1.00 66.06 124 CYS A O 1
ATOM 1021 N N . PRO A 1 125 ? -6.952 -9.092 17.247 1.00 60.00 125 PRO A N 1
ATOM 1022 C CA . PRO A 1 125 ? -7.921 -9.230 18.309 1.00 60.00 125 PRO A CA 1
ATOM 1023 C C . PRO A 1 125 ? -8.525 -7.832 18.465 1.00 60.00 125 PRO A C 1
ATOM 1025 O O . PRO A 1 125 ? -7.840 -6.821 18.313 1.00 60.00 125 PRO A O 1
ATOM 1028 N N . GLN A 1 126 ? -9.831 -7.741 18.678 1.00 72.56 126 GLN A N 1
ATOM 1029 C CA . GLN A 1 126 ? -10.515 -6.453 18.818 1.00 72.56 126 GLN A CA 1
ATOM 1030 C C . GLN A 1 126 ? -10.224 -5.862 20.204 1.00 72.56 126 GLN A C 1
ATOM 1032 O O . GLN A 1 126 ? -11.121 -5.714 21.027 1.00 72.56 126 GLN A O 1
ATOM 1037 N N . ASP A 1 127 ? -8.950 -5.595 20.480 1.00 81.62 127 ASP A N 1
ATOM 1038 C CA . ASP A 1 127 ? -8.452 -4.950 21.682 1.00 81.62 127 ASP A CA 1
ATOM 1039 C C . ASP A 1 127 ? -7.706 -3.657 21.336 1.00 81.62 127 ASP A C 1
ATOM 1041 O O . ASP A 1 127 ? -7.280 -3.416 20.203 1.00 81.62 127 ASP A O 1
ATOM 1045 N N . ASN A 1 128 ? -7.602 -2.781 22.333 1.00 84.12 128 ASN A N 1
ATOM 1046 C CA . ASN A 1 128 ? -7.046 -1.445 22.152 1.00 84.12 128 ASN A CA 1
ATOM 1047 C C . ASN A 1 128 ? -5.566 -1.464 21.751 1.00 84.12 128 ASN A C 1
ATOM 1049 O O . ASN A 1 128 ? -5.153 -0.633 20.949 1.00 84.12 128 ASN A O 1
ATOM 1053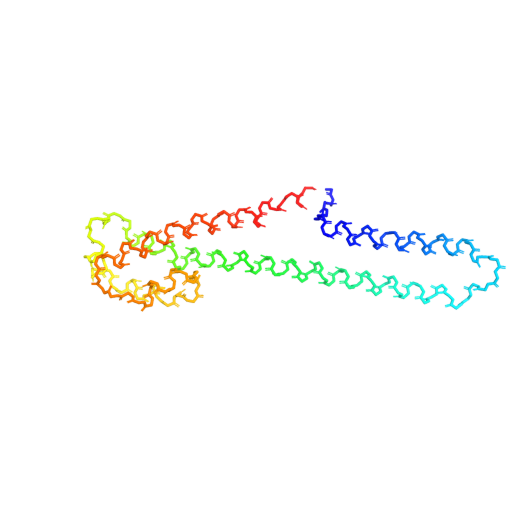 N N . GLU A 1 129 ? -4.762 -2.377 22.293 1.00 85.25 129 GLU A N 1
ATOM 1054 C CA . GLU A 1 129 ? -3.313 -2.383 22.058 1.00 85.25 129 GLU A CA 1
ATOM 1055 C C . GLU A 1 129 ? -2.971 -2.844 20.639 1.00 85.25 129 GLU A C 1
ATOM 1057 O O . GLU A 1 129 ? -2.140 -2.229 19.970 1.00 85.25 129 GLU A O 1
ATOM 1062 N N . SER A 1 130 ? -3.674 -3.854 20.127 1.00 85.69 130 SER A N 1
ATOM 1063 C CA . SER A 1 130 ? -3.493 -4.334 18.756 1.00 85.69 130 SER A CA 1
ATOM 1064 C C . SER A 1 130 ? -3.909 -3.286 17.725 1.00 85.69 130 SER A C 1
ATOM 1066 O O . SER A 1 130 ? -3.219 -3.097 16.722 1.00 85.69 130 SER A O 1
ATOM 1068 N N . LEU A 1 131 ? -5.004 -2.562 17.986 1.00 86.94 131 LEU A N 1
ATOM 1069 C CA . LEU A 1 131 ? -5.450 -1.463 17.128 1.00 86.94 131 LEU A CA 1
ATOM 1070 C C . LEU A 1 131 ? -4.479 -0.277 17.167 1.00 86.94 131 LEU A C 1
ATOM 1072 O O . LEU A 1 131 ? -4.176 0.281 16.116 1.00 86.94 131 LEU A O 1
ATOM 1076 N N . LYS A 1 132 ? -3.937 0.080 18.339 1.00 86.31 132 LYS A N 1
ATOM 1077 C CA . LYS A 1 132 ? -2.891 1.112 18.453 1.00 86.31 132 LYS A CA 1
ATOM 1078 C C . LYS A 1 132 ? -1.643 0.745 17.660 1.00 86.31 132 LYS A C 1
ATOM 1080 O O . LYS A 1 132 ? -1.113 1.592 16.944 1.00 86.31 132 LYS A O 1
ATOM 1085 N N . GLU A 1 133 ? -1.189 -0.503 17.751 1.00 87.81 133 GLU A N 1
ATOM 1086 C CA . GLU A 1 133 ? -0.013 -0.946 17.001 1.00 87.81 133 GLU A CA 1
ATOM 1087 C C . GLU A 1 133 ? -0.289 -0.964 15.491 1.00 87.81 133 GLU A C 1
ATOM 1089 O O . GLU A 1 133 ? 0.549 -0.506 14.717 1.00 87.81 133 GLU A O 1
ATOM 1094 N N . LEU A 1 134 ? -1.487 -1.386 15.059 1.00 88.94 134 LEU A N 1
ATOM 1095 C CA . LEU A 1 134 ? -1.906 -1.281 13.658 1.00 88.94 134 LEU A CA 1
ATOM 1096 C C . LEU A 1 134 ? -1.897 0.177 13.173 1.00 88.94 134 LEU A C 1
ATOM 1098 O O . LEU A 1 134 ? -1.357 0.444 12.104 1.00 88.94 134 LEU A O 1
ATOM 1102 N N . ILE A 1 135 ? -2.451 1.118 13.945 1.00 88.00 135 ILE A N 1
ATOM 1103 C CA . ILE A 1 135 ? -2.464 2.553 13.605 1.00 88.00 135 ILE A CA 1
ATOM 1104 C C . ILE A 1 135 ? -1.039 3.085 13.478 1.00 88.00 135 ILE A C 1
ATOM 1106 O O . ILE A 1 135 ? -0.711 3.748 12.495 1.00 88.00 135 ILE A O 1
ATOM 1110 N N . LYS 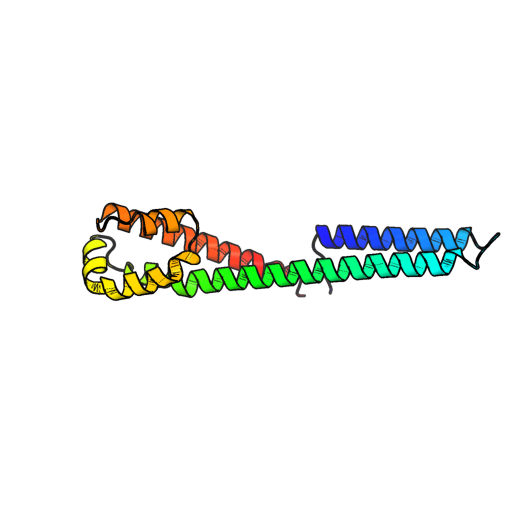A 1 136 ? -0.176 2.760 14.443 1.00 89.19 136 LYS A N 1
ATOM 1111 C CA . LYS A 1 136 ? 1.229 3.163 14.425 1.00 89.19 136 LYS A CA 1
ATOM 1112 C C . LYS A 1 136 ? 1.938 2.650 13.171 1.00 89.19 136 LYS A C 1
ATOM 1114 O O . LYS A 1 136 ? 2.580 3.434 12.478 1.00 89.19 136 LYS A O 1
ATOM 1119 N N . GLN A 1 137 ? 1.780 1.366 12.847 1.00 89.25 137 GLN A N 1
ATOM 1120 C CA . GLN A 1 137 ? 2.356 0.785 11.632 1.00 89.25 137 GLN A CA 1
ATOM 1121 C C . GLN A 1 137 ? 1.771 1.418 10.363 1.00 89.25 137 GLN A C 1
ATOM 1123 O O . GLN A 1 137 ? 2.518 1.734 9.448 1.00 89.25 137 GLN A O 1
ATOM 1128 N N . VAL A 1 138 ? 0.463 1.684 10.319 1.00 90.06 138 VAL A N 1
ATOM 1129 C CA . VAL A 1 138 ? -0.194 2.392 9.207 1.00 90.06 138 VAL A CA 1
ATOM 1130 C C . VAL A 1 138 ? 0.408 3.783 8.996 1.00 90.06 138 VAL A C 1
ATOM 1132 O O . VAL A 1 138 ? 0.646 4.164 7.855 1.00 90.06 138 VAL A O 1
ATOM 1135 N N . MET A 1 139 ? 0.692 4.535 10.062 1.00 90.31 139 MET A N 1
ATOM 1136 C CA . MET A 1 139 ? 1.330 5.852 9.949 1.00 90.31 139 MET A CA 1
ATOM 1137 C C . MET A 1 139 ? 2.773 5.755 9.436 1.00 90.31 139 MET A C 1
ATOM 1139 O O . MET A 1 139 ? 3.137 6.482 8.512 1.00 90.31 139 MET A O 1
ATOM 1143 N N . GLU A 1 140 ? 3.567 4.830 9.985 1.00 91.88 140 GLU A N 1
ATOM 1144 C CA . GLU A 1 140 ? 4.937 4.558 9.520 1.00 91.88 140 GLU A CA 1
ATOM 1145 C C . GLU A 1 140 ? 4.955 4.154 8.031 1.00 91.88 140 GLU A C 1
ATOM 1147 O O . GLU A 1 140 ? 5.759 4.664 7.242 1.00 91.88 140 GLU A O 1
ATOM 1152 N N . ASP A 1 141 ? 4.030 3.280 7.629 1.00 92.19 141 ASP A N 1
ATOM 1153 C CA . ASP A 1 141 ? 3.892 2.799 6.257 1.00 92.19 141 ASP A CA 1
ATOM 1154 C C . ASP A 1 141 ? 3.457 3.913 5.301 1.00 92.19 141 ASP A C 1
ATOM 1156 O O . ASP A 1 141 ? 3.989 3.999 4.196 1.00 92.19 141 ASP A O 1
ATOM 1160 N N . ILE A 1 142 ? 2.542 4.802 5.705 1.00 92.31 142 ILE A N 1
ATOM 1161 C CA . ILE A 1 142 ? 2.128 5.949 4.881 1.00 92.31 142 ILE A CA 1
ATOM 1162 C C . ILE A 1 142 ? 3.326 6.840 4.559 1.00 92.31 142 ILE A C 1
ATOM 1164 O O . ILE A 1 142 ? 3.530 7.176 3.390 1.00 92.31 142 ILE A O 1
ATOM 1168 N N . ASP A 1 143 ? 4.130 7.202 5.557 1.00 92.56 143 ASP A N 1
ATOM 1169 C CA . ASP A 1 143 ? 5.296 8.064 5.354 1.00 92.56 143 ASP A CA 1
ATOM 1170 C C . ASP A 1 143 ? 6.325 7.399 4.432 1.00 92.56 143 ASP A C 1
ATOM 1172 O O . ASP A 1 143 ? 6.831 8.014 3.482 1.00 92.56 143 ASP A O 1
ATOM 1176 N N . MET A 1 144 ? 6.593 6.110 4.659 1.00 94.06 144 MET A N 1
ATOM 1177 C CA . MET A 1 144 ? 7.474 5.308 3.814 1.00 94.06 144 MET A CA 1
ATOM 1178 C C . MET A 1 144 ? 6.958 5.219 2.371 1.00 94.06 144 MET A C 1
ATOM 1180 O O . MET A 1 144 ? 7.720 5.459 1.430 1.00 94.06 144 MET A O 1
ATOM 1184 N N . LEU A 1 145 ? 5.680 4.896 2.175 1.00 91.44 145 LEU A N 1
ATOM 1185 C CA . LEU A 1 145 ? 5.056 4.749 0.860 1.00 91.44 145 LEU A CA 1
ATOM 1186 C C . LEU A 1 145 ? 5.008 6.077 0.110 1.00 91.44 145 LEU A C 1
ATOM 1188 O O . LEU A 1 145 ? 5.308 6.112 -1.081 1.00 91.44 145 LEU A O 1
ATOM 1192 N N . GLN A 1 146 ? 4.713 7.186 0.789 1.00 89.88 146 GLN A N 1
ATOM 1193 C CA . GLN A 1 146 ? 4.764 8.520 0.190 1.00 89.88 146 GLN A CA 1
ATOM 1194 C C . GLN A 1 146 ? 6.186 8.913 -0.211 1.00 89.88 146 GLN A C 1
ATOM 1196 O O . GLN A 1 146 ? 6.383 9.516 -1.270 1.00 89.88 146 GLN A O 1
ATOM 1201 N N . LYS A 1 147 ? 7.191 8.562 0.596 1.00 92.12 147 LYS A N 1
ATOM 1202 C CA . LYS A 1 147 ? 8.598 8.762 0.236 1.00 92.12 147 LYS A CA 1
ATOM 1203 C C . LYS A 1 147 ? 8.974 7.919 -0.981 1.00 92.12 147 LYS A C 1
ATOM 1205 O O . LYS A 1 147 ? 9.528 8.459 -1.933 1.00 92.12 147 LYS A O 1
ATOM 1210 N N . LYS A 1 148 ? 8.603 6.637 -0.998 1.00 87.69 148 LYS A N 1
ATOM 1211 C CA . LYS A 1 148 ? 8.840 5.718 -2.122 1.00 87.69 148 LYS A CA 1
ATOM 1212 C C . LYS A 1 148 ? 8.141 6.190 -3.398 1.00 87.69 148 LYS A C 1
ATOM 1214 O O . LYS A 1 148 ? 8.741 6.151 -4.471 1.00 87.69 148 LYS A O 1
ATOM 1219 N N . TYR A 1 149 ? 6.908 6.681 -3.277 1.00 87.62 149 TYR A N 1
ATOM 1220 C CA . TYR A 1 149 ? 6.164 7.315 -4.361 1.00 87.62 149 TYR A CA 1
ATOM 1221 C C . TYR A 1 149 ? 6.937 8.517 -4.900 1.00 87.62 149 TYR A C 1
ATOM 1223 O O . TYR A 1 149 ? 7.254 8.537 -6.083 1.00 87.62 149 TYR A O 1
ATOM 1231 N N . LYS A 1 150 ? 7.339 9.455 -4.030 1.00 86.69 150 LYS A N 1
ATOM 1232 C CA . LYS A 1 150 ? 8.131 10.633 -4.416 1.00 86.69 150 LYS A CA 1
ATOM 1233 C C . LYS A 1 150 ? 9.471 10.264 -5.042 1.00 86.69 150 LYS A C 1
ATOM 1235 O O . LYS A 1 150 ? 9.875 10.899 -5.997 1.00 86.69 150 LYS A O 1
ATOM 1240 N N . GLU A 1 151 ? 10.184 9.260 -4.546 1.00 85.06 151 GLU A N 1
ATOM 1241 C CA . GLU A 1 151 ? 11.462 8.826 -5.126 1.00 85.06 151 GLU A CA 1
ATOM 1242 C C . GLU A 1 151 ? 11.286 8.195 -6.513 1.00 85.06 151 GLU A C 1
ATOM 1244 O O . GLU A 1 151 ? 12.116 8.384 -7.408 1.00 85.06 151 GLU A O 1
ATOM 1249 N N . LYS A 1 152 ? 10.207 7.434 -6.715 1.00 79.00 152 LYS A N 1
ATOM 1250 C CA . LYS A 1 152 ? 9.919 6.775 -7.996 1.00 79.00 152 LYS A CA 1
ATOM 1251 C C . LYS A 1 152 ? 9.269 7.708 -9.007 1.00 79.00 152 LYS A C 1
ATOM 1253 O O . LYS A 1 152 ? 9.550 7.539 -10.195 1.00 79.00 152 LYS A O 1
ATOM 1258 N N . SER A 1 153 ? 8.491 8.687 -8.542 1.00 74.94 153 SER A N 1
ATOM 1259 C CA . SER A 1 153 ? 8.026 9.817 -9.340 1.00 74.94 153 SER A CA 1
ATOM 1260 C C . SER A 1 153 ? 9.220 10.716 -9.654 1.00 74.94 153 SER A C 1
ATOM 1262 O O . SER A 1 153 ? 9.711 10.636 -10.768 1.00 74.94 153 SER A O 1
ATOM 1264 N N . ASN A 1 154 ? 9.817 11.413 -8.672 1.00 65.94 154 ASN A N 1
ATOM 1265 C CA . ASN A 1 154 ? 10.893 12.424 -8.797 1.00 65.94 154 ASN A CA 1
ATOM 1266 C C . ASN A 1 154 ? 12.232 11.911 -9.335 1.00 65.94 154 ASN A C 1
ATOM 1268 O O . ASN A 1 154 ? 13.113 12.711 -9.657 1.00 65.94 154 ASN A O 1
ATOM 1272 N N . ASN A 1 155 ? 12.376 10.607 -9.571 1.00 55.97 155 ASN A N 1
ATOM 1273 C CA . ASN A 1 155 ? 13.285 10.143 -10.620 1.00 55.97 155 ASN A CA 1
ATOM 1274 C C . ASN A 1 155 ? 12.945 10.736 -12.018 1.00 55.97 155 ASN A C 1
ATOM 1276 O O . ASN A 1 155 ? 13.568 10.351 -13.003 1.00 55.97 155 ASN A O 1
ATOM 1280 N N . GLU A 1 156 ? 12.035 11.717 -12.099 1.00 46.84 156 GLU A N 1
ATOM 1281 C CA . GLU A 1 156 ? 11.868 12.758 -13.121 1.00 46.84 156 GLU A CA 1
ATOM 1282 C C . GLU A 1 156 ? 13.084 13.657 -13.399 1.00 46.84 156 GLU A C 1
ATOM 1284 O O . GLU A 1 156 ? 13.033 14.446 -14.337 1.00 46.84 156 GLU A O 1
ATOM 1289 N N . GLY A 1 157 ? 14.241 13.469 -12.751 1.00 41.91 157 GLY A N 1
ATOM 1290 C CA . GLY A 1 157 ? 15.524 13.920 -13.333 1.00 41.91 157 GLY A CA 1
ATOM 1291 C C . GLY A 1 157 ? 15.813 13.325 -14.733 1.00 41.91 157 GLY A C 1
ATOM 1292 O O . GLY A 1 157 ? 16.768 13.713 -15.404 1.00 41.91 157 GLY A O 1
ATOM 1293 N N . PHE A 1 158 ? 14.973 12.381 -15.170 1.00 41.09 158 PHE A N 1
ATOM 1294 C CA . PHE A 1 158 ? 14.844 11.827 -16.520 1.00 41.09 158 PHE A CA 1
ATOM 1295 C C . PHE A 1 158 ? 13.945 12.611 -17.492 1.00 41.09 158 PHE A C 1
ATOM 1297 O O . PHE A 1 158 ? 13.914 12.278 -18.679 1.00 41.09 158 PHE A O 1
ATOM 1304 N N . PHE A 1 159 ? 13.160 13.574 -17.005 1.00 38.72 159 PHE A N 1
ATOM 1305 C CA . PHE A 1 159 ? 12.086 14.238 -17.754 1.00 38.72 159 PHE A CA 1
ATOM 1306 C C . PHE A 1 159 ? 12.352 15.727 -18.041 1.00 38.72 159 PHE A C 1
ATOM 1308 O O . PHE A 1 159 ? 11.408 16.478 -18.271 1.00 38.72 159 PHE A O 1
ATOM 1315 N N . SER A 1 160 ? 13.620 16.159 -18.117 1.00 30.78 160 SER A N 1
ATOM 1316 C CA . SER A 1 160 ? 13.982 17.467 -18.709 1.00 30.78 160 SER A CA 1
ATOM 1317 C C . SER A 1 160 ? 14.924 17.355 -19.904 1.00 30.78 160 SER A C 1
ATOM 1319 O O . SER A 1 160 ? 15.880 16.555 -19.911 1.00 30.78 160 SER A O 1
#

Foldseek 3Di:
DFDDDPVLVVLVVVLVVLVVVVVVVQVVPVPDDNDPVVVVSVVVSVVSVVVSVVVVVVVVVVLVVLLVLLVCLVPLALVLLLVLCPPPLPASLVSCVVCVVSLVSSVVVLVSDDPVLSVLSVVDDSDNVSSNVNNVVSVVVNVVSVVVSCVSVVVCVRVD

Secondary structure (DSSP, 8-state):
--PPPHHHHHHHHHHHHHHHHHHHHHHHHTTT--TTHHHHHHHHHHHHHHHHHHHHHHHHHHHHHHHHHHHHHIIIIIHHHHHHHTT-TT-HHHHHHHTHHHHHHHHTTGGGS-HHHHHHHHH--SSHHHHHHHHHHHHHHHHHHHHHHHHHHHGGGG--

pLDDT: mean 74.64, std 15.92, range [30.17, 94.62]

Organism: NCBI:txid1076179

Sequence (160 aa):
MKTYTKESLIVVSIIALLSISAVIGLIRNNYVEANIIIPLYISFVAVLFSYSAIYTQGTRAHRQEEIRLIEKSLENFYRPLQNLFSGYEQNPIDCYQEQKTKFLEIGCYRHLSETRALLYFEKCPQDNESLKELIKQVMEDIDMLQKKYKEKSNNEGFFS

Radius of gyration: 26.61 Å; chains: 1; bounding box: 61×29×72 Å